Protein AF-A0A4U9WF33-F1 (afdb_monomer_lite)

InterPro domains:
  IPR016156 FAD/NAD-linked reductase, dimerisation domain superfamily [G3DSA:3.30.390.30] (13-96)
  IPR016156 FAD/NAD-linked reductase, dimerisation domain superfamily [SSF55424] (7-95)
  IPR028202 Reductase, C-terminal [PF14759] (13-95)

Radius of gyration: 14.17 Å; chains: 1; bounding box: 41×40×32 Å

Secondary structure (DSSP, 8-state):
--SPPPPPP---EEEEEETTEEEEEEE----SEEEEEEETTTTEEEEEEEETTEEEEEEEES-GGGHHHHHHHHHHT-B--HHHHH-TTS-GGGG-

Sequence (96 aa):
MLAQPLPATVPVWFWTDQFDSNIQFIGAMQSEHWLVRGSVEAHNAIWFALQEGRLVGAITLNQGREMRHLRRLIQQGNVVDEKLLTDPLVALKSLI

Structure (mmCIF, N/CA/C/O backbone):
data_AF-A0A4U9WF33-F1
#
_entry.id   AF-A0A4U9WF33-F1
#
loop_
_atom_site.group_PDB
_atom_site.id
_atom_site.type_symbol
_atom_site.label_atom_id
_atom_site.label_alt_id
_atom_site.label_comp_id
_atom_site.label_asym_id
_atom_site.label_entity_id
_atom_site.label_seq_id
_atom_site.pdbx_PDB_ins_code
_atom_site.Cartn_x
_atom_site.Cartn_y
_atom_site.Cartn_z
_atom_site.occupancy
_atom_site.B_iso_or_equiv
_atom_site.auth_seq_id
_atom_site.auth_comp_id
_atom_site.auth_asym_id
_atom_site.auth_atom_id
_atom_site.pdbx_PDB_model_num
ATOM 1 N N . MET A 1 1 ? -22.857 24.385 4.640 1.00 71.19 1 MET A N 1
ATOM 2 C CA . MET A 1 1 ? -23.315 24.969 3.360 1.00 71.19 1 MET A CA 1
ATOM 3 C C . MET A 1 1 ? -24.625 24.359 2.828 1.00 71.19 1 MET A C 1
ATOM 5 O O . MET A 1 1 ? -25.265 25.031 2.041 1.00 71.19 1 MET A O 1
ATOM 9 N N . LEU A 1 2 ? -25.092 23.178 3.284 1.00 92.62 2 LEU A N 1
ATOM 10 C CA . LEU A 1 2 ? -26.422 22.626 2.912 1.00 92.62 2 LEU A CA 1
ATOM 11 C C . LEU A 1 2 ? -27.263 22.096 4.098 1.00 92.62 2 LEU A C 1
ATOM 13 O O . LEU A 1 2 ? -28.279 21.450 3.875 1.00 92.62 2 LEU A O 1
ATOM 17 N N . ALA A 1 3 ? -26.824 22.308 5.348 1.00 93.31 3 ALA A N 1
ATOM 18 C CA . ALA A 1 3 ? -27.412 21.702 6.560 1.00 93.31 3 ALA A CA 1
ATOM 19 C C . ALA A 1 3 ? -27.584 20.164 6.501 1.00 93.31 3 ALA A C 1
ATOM 21 O O . ALA A 1 3 ? -28.324 19.582 7.285 1.00 93.31 3 ALA A O 1
ATOM 22 N N . GLN A 1 4 ? -26.876 19.510 5.580 1.00 93.06 4 GLN A N 1
ATOM 23 C CA . GLN A 1 4 ? -26.792 18.061 5.472 1.00 93.06 4 GLN A CA 1
ATOM 24 C C . GLN A 1 4 ? -25.692 17.536 6.402 1.00 93.06 4 GLN A C 1
ATOM 26 O O . GLN A 1 4 ? -24.719 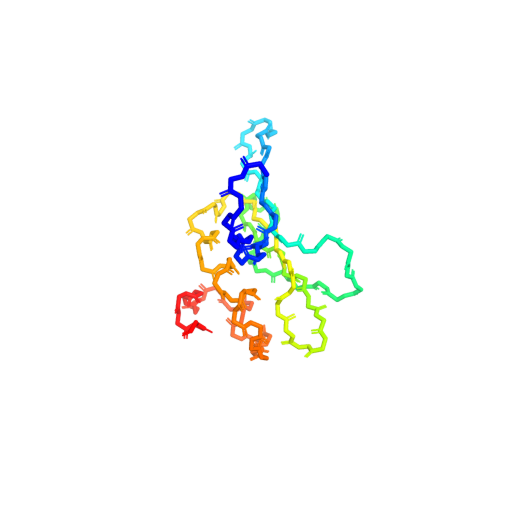18.263 6.652 1.00 93.06 4 GLN A O 1
ATOM 31 N N . PRO A 1 5 ? -25.811 16.290 6.893 1.00 93.81 5 PRO A N 1
ATOM 32 C CA . PRO A 1 5 ? -24.727 15.651 7.619 1.00 93.81 5 PRO A CA 1
ATOM 33 C C . PRO A 1 5 ? -23.467 15.603 6.752 1.00 93.81 5 PRO A C 1
ATOM 35 O O . PRO A 1 5 ? -23.531 15.461 5.527 1.00 93.81 5 PRO A O 1
ATOM 38 N N . LEU A 1 6 ? -22.309 15.730 7.400 1.00 90.25 6 LEU A N 1
ATOM 39 C CA . LEU A 1 6 ? -21.038 15.541 6.718 1.00 90.25 6 LEU A CA 1
ATOM 40 C C . LEU A 1 6 ? -20.944 14.095 6.213 1.00 90.25 6 LEU A C 1
ATOM 42 O O . LEU A 1 6 ? -21.391 13.176 6.908 1.00 90.25 6 LEU A O 1
ATOM 46 N N . PRO A 1 7 ? -20.359 13.874 5.025 1.00 87.56 7 PRO A N 1
ATOM 47 C CA . PRO A 1 7 ? -20.050 12.524 4.592 1.00 87.56 7 PRO A CA 1
ATOM 48 C C . PRO A 1 7 ? -19.085 11.871 5.584 1.00 87.56 7 PRO A C 1
ATOM 50 O O . PRO A 1 7 ? -18.302 12.550 6.255 1.00 87.56 7 PRO A O 1
ATOM 53 N N . ALA A 1 8 ? -19.123 10.540 5.647 1.00 87.00 8 ALA A N 1
ATOM 54 C CA . ALA A 1 8 ? -18.131 9.785 6.397 1.00 87.00 8 ALA A CA 1
ATOM 55 C C . ALA A 1 8 ? -16.721 10.163 5.922 1.00 87.00 8 ALA A C 1
ATOM 57 O O . ALA A 1 8 ? -16.480 10.341 4.723 1.00 87.00 8 ALA A O 1
ATOM 58 N N . THR A 1 9 ? -15.791 10.278 6.866 1.00 86.94 9 THR A N 1
ATOM 59 C CA . THR A 1 9 ? -14.389 10.509 6.539 1.00 86.94 9 THR A CA 1
ATOM 60 C C . THR A 1 9 ? -13.870 9.338 5.712 1.00 86.94 9 THR A C 1
ATOM 62 O O . THR A 1 9 ? -14.084 8.167 6.026 1.00 86.94 9 THR A O 1
ATOM 65 N N . VAL A 1 10 ? -13.200 9.658 4.609 1.00 89.25 10 VAL A N 1
ATOM 66 C CA . VAL A 1 10 ? -12.561 8.665 3.746 1.00 89.25 10 VAL A CA 1
ATOM 67 C C . VAL A 1 10 ? -11.051 8.855 3.798 1.00 89.25 10 VAL A C 1
ATOM 69 O O . VAL A 1 10 ? -10.595 9.993 3.933 1.00 89.25 10 VAL A O 1
ATOM 72 N N . PRO A 1 11 ? -10.260 7.778 3.657 1.00 93.31 11 PRO A N 1
ATOM 73 C CA . PRO A 1 11 ? -8.817 7.907 3.527 1.00 93.31 11 PRO A CA 1
ATOM 74 C C . PRO A 1 11 ? -8.476 8.857 2.375 1.00 93.31 11 PRO A C 1
ATOM 76 O O . PRO A 1 11 ? -8.959 8.673 1.246 1.00 93.31 11 PRO A O 1
ATOM 79 N N . VAL A 1 12 ? -7.663 9.872 2.677 1.00 95.69 12 VAL A N 1
ATOM 80 C CA . VAL A 1 12 ? -7.140 10.813 1.680 1.00 95.69 12 VAL A CA 1
ATOM 81 C C . VAL A 1 12 ? -6.366 10.015 0.643 1.00 95.69 12 VAL A C 1
ATOM 83 O O . VAL A 1 12 ? -5.609 9.117 1.000 1.00 95.69 12 VAL A O 1
ATOM 86 N N . TRP A 1 13 ? -6.590 10.320 -0.630 1.00 97.38 13 TRP A N 1
ATOM 87 C CA . TRP A 1 13 ? -5.919 9.673 -1.749 1.00 97.38 13 TRP A CA 1
ATOM 88 C C . TRP A 1 13 ? -5.423 10.723 -2.725 1.00 97.38 13 TRP A C 1
ATOM 90 O O . TRP A 1 13 ? -6.135 11.683 -3.020 1.00 97.38 13 TRP A O 1
ATOM 100 N N . PHE A 1 14 ? -4.216 10.510 -3.223 1.00 97.31 14 PHE A N 1
ATOM 101 C CA . PHE A 1 14 ? -3.612 11.310 -4.273 1.00 97.31 14 PHE A CA 1
ATOM 102 C C . PHE A 1 14 ? -2.612 10.452 -5.047 1.00 97.31 14 PHE A C 1
ATOM 104 O O . PHE A 1 14 ? -2.270 9.340 -4.641 1.00 97.31 14 PHE A O 1
ATOM 111 N N . TRP A 1 15 ? -2.153 10.960 -6.181 1.00 98.38 15 TRP A N 1
ATOM 112 C CA . TRP A 1 15 ? -1.179 10.283 -7.020 1.00 98.38 15 TRP A CA 1
ATOM 113 C C . TRP A 1 15 ? -0.235 11.291 -7.657 1.00 98.38 15 TRP A C 1
ATOM 115 O O . TRP A 1 15 ? -0.491 12.495 -7.680 1.00 98.38 15 TRP A O 1
ATOM 125 N N . THR A 1 16 ? 0.863 10.771 -8.176 1.00 98.56 16 THR A N 1
ATOM 126 C CA . THR A 1 16 ? 1.802 11.497 -9.013 1.00 98.56 16 THR A CA 1
ATOM 127 C C . THR A 1 16 ? 2.331 10.548 -10.073 1.00 98.56 16 THR A C 1
ATOM 129 O O . THR A 1 16 ? 2.537 9.362 -9.810 1.00 98.56 16 THR A O 1
ATOM 132 N N . ASP A 1 17 ? 2.546 11.085 -11.265 1.00 98.38 17 ASP A N 1
ATOM 133 C CA . ASP A 1 17 ? 3.318 10.418 -12.298 1.00 98.38 17 ASP A CA 1
ATOM 134 C C . ASP A 1 17 ? 4.716 11.036 -12.295 1.00 98.38 17 ASP A C 1
ATOM 136 O O . ASP A 1 17 ? 4.873 12.254 -12.419 1.00 98.38 17 ASP A O 1
ATOM 140 N N . GLN A 1 18 ? 5.730 10.198 -12.103 1.00 97.38 18 GLN A N 1
ATOM 141 C CA . GLN A 1 18 ? 7.132 10.590 -12.168 1.00 97.38 18 GLN A CA 1
ATOM 142 C C . GLN A 1 18 ? 7.809 9.736 -13.224 1.00 97.38 18 GLN A C 1
ATOM 144 O O . GLN A 1 18 ? 7.926 8.524 -13.063 1.00 97.38 18 GLN A O 1
ATOM 149 N N . PHE A 1 19 ? 8.254 10.374 -14.305 1.00 96.38 19 PHE A N 1
ATOM 150 C CA . PHE A 1 19 ? 8.773 9.672 -15.478 1.00 96.38 19 PHE A CA 1
ATOM 151 C C . PHE A 1 19 ? 7.757 8.638 -15.998 1.00 96.38 19 PHE A C 1
ATOM 153 O O . PHE A 1 19 ? 6.643 9.004 -16.362 1.00 96.38 19 PHE A O 1
ATOM 160 N N . ASP A 1 20 ? 8.136 7.364 -16.034 1.00 95.69 20 ASP A N 1
ATOM 161 C CA . ASP A 1 20 ? 7.320 6.225 -16.454 1.00 95.69 20 ASP A CA 1
ATOM 162 C C . ASP A 1 20 ? 6.568 5.546 -15.295 1.00 95.69 20 ASP A C 1
ATOM 164 O O . ASP A 1 20 ? 5.922 4.516 -15.486 1.00 95.69 20 ASP A O 1
ATOM 168 N N . SER A 1 21 ? 6.656 6.107 -14.088 1.00 97.88 21 SER A N 1
ATOM 169 C CA . SER A 1 21 ? 6.154 5.493 -12.867 1.00 97.88 21 SER A CA 1
ATOM 170 C C . SER A 1 21 ? 4.906 6.204 -12.351 1.00 97.88 21 SER A C 1
ATOM 172 O O . SER A 1 21 ? 4.928 7.397 -12.046 1.00 97.88 21 SER A O 1
ATOM 174 N N . ASN A 1 22 ? 3.825 5.441 -12.182 1.00 98.38 22 ASN A N 1
ATOM 175 C CA . ASN A 1 22 ? 2.617 5.882 -11.495 1.00 98.38 22 ASN A CA 1
ATOM 176 C C . ASN A 1 22 ? 2.716 5.538 -10.005 1.00 98.38 22 ASN A C 1
ATOM 178 O O . ASN A 1 22 ? 2.764 4.360 -9.633 1.00 98.38 22 ASN A O 1
ATOM 182 N N . ILE A 1 23 ? 2.716 6.562 -9.153 1.00 98.56 23 ILE A N 1
ATOM 183 C CA . ILE A 1 23 ? 2.802 6.415 -7.700 1.00 98.56 23 ILE A CA 1
ATOM 184 C C . ILE A 1 23 ? 1.502 6.919 -7.082 1.00 98.56 23 ILE A C 1
ATOM 186 O O . ILE A 1 23 ? 1.112 8.068 -7.286 1.00 98.56 23 ILE A O 1
ATOM 190 N N . GLN A 1 24 ? 0.821 6.074 -6.312 1.00 98.69 24 GLN A N 1
ATOM 191 C CA . GLN A 1 24 ? -0.431 6.442 -5.644 1.00 98.69 24 GLN A CA 1
ATOM 192 C C . GLN A 1 24 ? -0.319 6.259 -4.142 1.00 98.69 24 GLN A C 1
ATOM 194 O O . GLN A 1 24 ? 0.282 5.295 -3.681 1.00 98.69 24 GLN A O 1
ATOM 199 N N . PHE A 1 25 ? -0.941 7.165 -3.399 1.00 98.62 25 PHE A N 1
ATOM 200 C CA . PHE A 1 25 ? -0.882 7.260 -1.949 1.00 98.62 25 PHE A CA 1
ATOM 201 C C . PHE A 1 25 ? -2.293 7.207 -1.391 1.00 98.62 25 PHE A C 1
ATOM 203 O O . PHE A 1 25 ? -3.203 7.841 -1.931 1.00 98.62 25 PHE A O 1
ATOM 210 N N . ILE A 1 26 ? -2.479 6.492 -0.288 1.00 98.56 26 ILE A N 1
ATOM 211 C CA . ILE A 1 26 ? -3.748 6.474 0.428 1.00 98.56 26 ILE A CA 1
ATOM 212 C C . ILE A 1 26 ? -3.535 6.404 1.937 1.00 98.56 26 ILE A C 1
ATOM 214 O O . ILE A 1 26 ? -2.696 5.646 2.407 1.00 98.56 26 ILE A O 1
ATOM 218 N N . GLY A 1 27 ? -4.313 7.169 2.702 1.00 97.56 27 GLY A N 1
ATOM 219 C CA . GLY A 1 27 ? -4.277 7.140 4.166 1.00 97.56 27 GLY A CA 1
ATOM 220 C C . GLY A 1 27 ? -3.048 7.824 4.775 1.00 97.56 27 GLY A C 1
ATOM 221 O O . GLY A 1 27 ? -2.544 8.813 4.243 1.00 97.56 27 GLY A O 1
ATOM 222 N N . ALA A 1 28 ? -2.612 7.333 5.933 1.00 95.56 28 ALA A N 1
ATOM 223 C CA . ALA A 1 28 ? -1.544 7.932 6.725 1.00 95.56 28 ALA A CA 1
ATOM 224 C C . ALA A 1 28 ? -0.154 7.644 6.137 1.00 95.56 28 ALA A C 1
ATOM 226 O O . ALA A 1 28 ? 0.203 6.493 5.900 1.00 95.56 28 ALA A O 1
ATOM 227 N N . MET A 1 29 ? 0.641 8.700 5.941 1.00 95.25 29 MET A N 1
ATOM 228 C CA . MET A 1 29 ? 2.039 8.604 5.483 1.00 95.25 29 MET A CA 1
ATOM 229 C C . MET A 1 29 ? 3.052 8.672 6.632 1.00 95.25 29 MET A C 1
ATOM 231 O O . MET A 1 29 ? 4.246 8.489 6.424 1.00 95.25 29 MET A O 1
ATOM 235 N N . GLN A 1 30 ? 2.579 8.940 7.847 1.00 92.81 30 GLN A N 1
ATOM 236 C CA . GLN A 1 30 ? 3.380 8.882 9.063 1.00 92.81 30 GLN A CA 1
ATOM 237 C C . GLN A 1 30 ? 3.086 7.547 9.746 1.00 92.81 30 GLN A C 1
ATOM 239 O O . GLN A 1 30 ? 2.003 7.353 10.291 1.00 92.81 30 GLN A O 1
ATOM 244 N N . SER A 1 31 ? 4.034 6.618 9.662 1.00 94.06 31 SER A N 1
ATOM 245 C CA . SER A 1 31 ? 4.022 5.359 10.407 1.00 94.06 31 SER A CA 1
ATOM 246 C C . SER A 1 31 ? 5.455 4.921 10.687 1.00 94.06 31 SER A C 1
ATOM 248 O O . SER A 1 31 ? 6.352 5.160 9.876 1.00 94.06 31 SER A O 1
ATOM 250 N N . GLU A 1 32 ? 5.648 4.283 11.837 1.00 94.62 32 GLU A N 1
ATOM 251 C CA . GLU A 1 32 ? 6.907 3.655 12.241 1.00 94.62 32 GLU A CA 1
ATOM 252 C C . GLU A 1 32 ? 7.035 2.220 11.706 1.00 94.62 32 GLU A C 1
ATOM 254 O O . GLU A 1 32 ? 8.135 1.673 11.678 1.00 94.62 32 GLU A O 1
ATOM 259 N N . HIS A 1 33 ? 5.931 1.615 11.249 1.00 97.62 33 HIS A N 1
ATOM 260 C CA . HIS A 1 33 ? 5.901 0.241 10.763 1.00 97.62 33 HIS A CA 1
ATOM 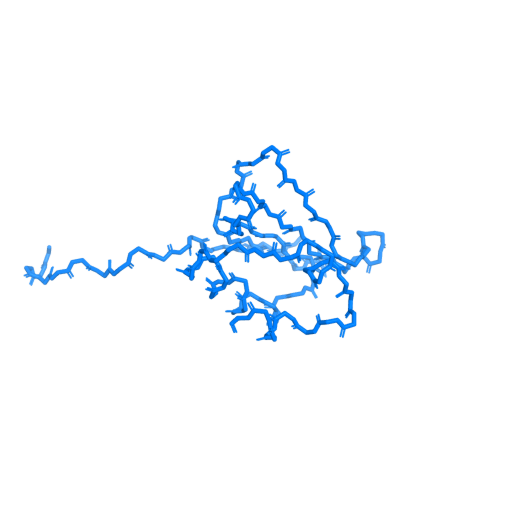261 C C . HIS A 1 33 ? 5.416 0.187 9.313 1.00 97.62 33 HIS A C 1
ATOM 263 O O . HIS A 1 33 ? 4.227 0.343 9.019 1.00 97.62 33 HIS A O 1
ATOM 269 N N . TRP A 1 34 ? 6.362 -0.084 8.412 1.00 97.88 34 TRP A N 1
ATOM 270 C CA . TRP A 1 34 ? 6.112 -0.279 6.991 1.00 97.88 34 TRP A CA 1
ATOM 271 C C . TRP A 1 34 ? 6.475 -1.686 6.534 1.00 97.88 34 TRP A C 1
ATOM 273 O O . TRP A 1 34 ? 7.551 -2.192 6.846 1.00 97.88 34 TRP A O 1
ATOM 283 N N . LEU A 1 35 ? 5.600 -2.275 5.726 1.00 98.00 35 LEU A N 1
ATOM 284 C CA . LEU A 1 35 ? 5.837 -3.536 5.029 1.00 98.00 35 LEU A CA 1
ATOM 285 C C . LEU A 1 35 ? 5.880 -3.307 3.521 1.00 98.00 35 LEU A C 1
ATOM 287 O O . LEU A 1 35 ? 5.260 -2.368 3.021 1.00 98.00 35 LEU A O 1
ATOM 291 N N . VAL A 1 36 ? 6.570 -4.186 2.792 1.00 97.75 36 VAL A N 1
ATOM 292 C CA . VAL A 1 36 ? 6.695 -4.113 1.329 1.00 97.75 36 VAL A CA 1
ATOM 293 C C . VAL A 1 36 ? 6.213 -5.409 0.689 1.00 97.75 36 VAL A C 1
ATOM 295 O O . VAL A 1 36 ? 6.554 -6.499 1.141 1.00 97.75 36 VAL A O 1
ATOM 298 N N . ARG A 1 37 ? 5.443 -5.283 -0.394 1.00 98.00 37 ARG A N 1
ATOM 299 C CA . ARG A 1 37 ? 5.082 -6.366 -1.317 1.00 98.00 37 ARG A CA 1
ATOM 300 C C . ARG A 1 37 ? 5.587 -6.037 -2.712 1.00 98.00 37 ARG A C 1
ATOM 302 O O . ARG A 1 37 ? 5.366 -4.929 -3.192 1.00 98.00 37 ARG A O 1
ATOM 309 N N . GLY A 1 38 ? 6.164 -7.021 -3.394 1.00 96.44 38 GLY A N 1
ATOM 310 C CA . GLY A 1 38 ? 6.737 -6.842 -4.731 1.00 96.44 38 GLY A CA 1
ATOM 311 C C . GLY A 1 38 ? 8.206 -6.423 -4.675 1.00 96.44 38 GLY A C 1
ATOM 312 O O . GLY A 1 38 ? 8.898 -6.744 -3.714 1.00 96.44 38 GLY A O 1
ATOM 313 N N . SER A 1 39 ? 8.684 -5.738 -5.714 1.00 95.81 39 SER A N 1
ATOM 314 C CA . SER A 1 39 ? 10.077 -5.292 -5.825 1.00 95.81 39 SER A CA 1
ATOM 315 C C . SER A 1 39 ? 10.140 -3.848 -6.305 1.00 95.81 39 SER A C 1
ATOM 317 O O . SER A 1 39 ? 9.535 -3.469 -7.312 1.00 95.81 39 SER A O 1
ATOM 319 N N . VAL A 1 40 ? 10.896 -3.043 -5.563 1.00 92.31 40 VAL A N 1
ATOM 320 C CA . VAL A 1 40 ? 11.142 -1.635 -5.886 1.00 92.31 40 VAL A CA 1
ATOM 321 C C . VAL A 1 40 ? 12.034 -1.540 -7.121 1.00 92.31 40 VAL A C 1
ATOM 323 O O . VAL A 1 40 ? 11.772 -0.743 -8.014 1.00 92.31 40 VAL A O 1
ATOM 326 N N . GLU A 1 41 ? 13.025 -2.425 -7.210 1.00 95.00 41 GLU A N 1
ATOM 327 C CA . GLU A 1 41 ? 13.964 -2.548 -8.326 1.00 95.00 41 GLU A CA 1
ATOM 328 C C . GLU A 1 41 ? 13.248 -2.923 -9.628 1.00 95.00 41 GLU A C 1
ATOM 330 O O . GLU A 1 41 ? 13.630 -2.472 -10.703 1.00 95.00 41 GLU A O 1
ATOM 335 N N . ALA A 1 42 ? 12.175 -3.714 -9.536 1.00 96.06 42 ALA A N 1
ATOM 336 C CA . ALA A 1 42 ? 11.325 -4.073 -10.667 1.00 96.06 42 ALA A CA 1
ATOM 337 C C . ALA A 1 42 ? 10.262 -3.009 -11.007 1.00 96.06 42 ALA A C 1
ATOM 339 O O . ALA A 1 42 ? 9.375 -3.279 -11.818 1.00 96.06 42 ALA A O 1
ATOM 340 N N . HIS A 1 43 ? 10.301 -1.831 -10.370 1.00 95.31 43 HIS A N 1
ATOM 341 C CA . HIS A 1 43 ? 9.303 -0.766 -10.517 1.00 95.31 43 HIS A CA 1
ATOM 342 C C . HIS A 1 43 ? 7.862 -1.246 -10.282 1.00 95.31 43 HIS A C 1
ATOM 344 O O . HIS A 1 43 ? 6.923 -0.804 -10.948 1.00 95.31 43 HIS A O 1
ATOM 350 N N . ASN A 1 44 ? 7.671 -2.183 -9.351 1.00 97.06 44 ASN A N 1
ATOM 351 C CA . ASN A 1 44 ? 6.378 -2.804 -9.095 1.00 97.06 44 ASN A CA 1
ATOM 352 C C . ASN A 1 44 ? 6.285 -3.240 -7.630 1.00 97.06 44 ASN A C 1
ATOM 354 O O . A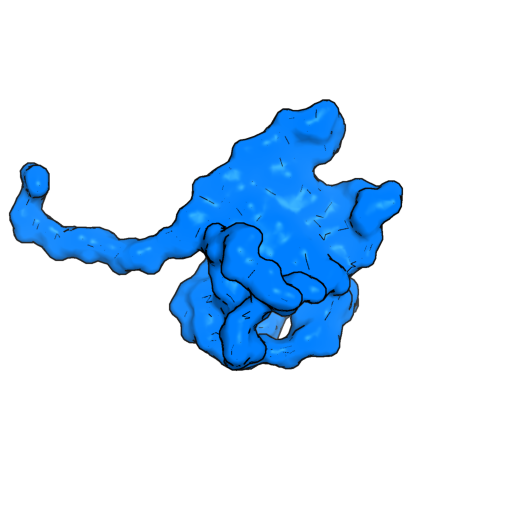SN A 1 44 ? 6.650 -4.362 -7.264 1.00 97.06 44 ASN A O 1
ATOM 358 N N . ALA A 1 45 ? 5.802 -2.328 -6.789 1.00 98.25 45 ALA A N 1
ATOM 359 C CA . ALA A 1 45 ? 5.786 -2.514 -5.346 1.00 98.25 45 ALA A CA 1
ATOM 360 C C . ALA A 1 45 ? 4.571 -1.862 -4.683 1.00 98.25 45 ALA A C 1
ATOM 362 O O . ALA A 1 45 ? 3.943 -0.946 -5.222 1.00 98.25 45 ALA A O 1
ATOM 363 N N . ILE A 1 46 ? 4.262 -2.333 -3.480 1.00 98.56 46 ILE A N 1
ATOM 364 C CA . ILE A 1 46 ? 3.289 -1.732 -2.574 1.00 98.56 46 ILE A CA 1
ATOM 365 C C . ILE A 1 46 ? 3.937 -1.617 -1.200 1.00 98.56 46 ILE A C 1
ATOM 367 O O . ILE A 1 46 ? 4.439 -2.611 -0.678 1.00 98.56 46 ILE A O 1
ATOM 371 N N . TRP A 1 47 ? 3.893 -0.425 -0.614 1.00 98.56 47 TRP A N 1
ATOM 372 C CA . TRP A 1 47 ? 4.224 -0.196 0.787 1.00 98.56 47 TRP A CA 1
ATOM 373 C C . TRP A 1 47 ? 2.941 -0.107 1.604 1.00 98.56 47 TRP A C 1
ATOM 375 O O . TRP A 1 47 ? 1.992 0.562 1.193 1.00 98.56 47 TRP A O 1
ATOM 385 N N . PHE A 1 48 ? 2.922 -0.748 2.766 1.00 98.50 48 PHE A N 1
ATOM 386 C CA . PHE A 1 48 ? 1.793 -0.758 3.693 1.00 98.50 48 PHE A CA 1
ATOM 387 C C . PHE A 1 48 ? 2.225 -0.147 5.018 1.00 98.50 48 PHE A C 1
ATOM 389 O O . PHE A 1 48 ? 3.157 -0.653 5.636 1.00 98.50 48 PHE A O 1
ATOM 396 N N . ALA A 1 49 ? 1.544 0.907 5.457 1.00 98.38 49 ALA A N 1
ATOM 397 C CA . ALA A 1 49 ? 1.720 1.488 6.779 1.00 98.38 49 ALA A CA 1
ATOM 398 C C . ALA A 1 49 ? 0.771 0.806 7.762 1.00 98.38 49 ALA A C 1
ATOM 400 O O . ALA A 1 49 ? -0.452 0.856 7.582 1.00 98.38 49 ALA A O 1
ATOM 401 N N . LEU A 1 50 ? 1.329 0.208 8.812 1.00 98.06 50 LEU A N 1
ATOM 402 C CA . LEU A 1 50 ? 0.561 -0.418 9.882 1.00 98.06 50 LEU A CA 1
ATOM 403 C C . LEU A 1 50 ? 0.607 0.416 11.161 1.00 98.06 50 LEU A C 1
ATOM 405 O O . LEU A 1 50 ? 1.608 1.059 11.471 1.00 98.06 50 LEU A O 1
ATOM 409 N N . GLN A 1 51 ? -0.483 0.370 11.918 1.00 97.62 51 GLN A N 1
ATOM 410 C CA . GLN A 1 51 ? -0.556 0.841 13.297 1.00 97.62 51 GLN A CA 1
ATOM 411 C C . GLN A 1 51 ? -1.425 -0.144 14.077 1.00 97.62 51 GLN A C 1
ATOM 413 O O . GLN A 1 51 ? -2.548 -0.429 13.669 1.00 97.62 51 GLN A O 1
ATOM 418 N N . GLU A 1 52 ? -0.889 -0.716 15.160 1.00 96.19 52 GLU A N 1
ATOM 419 C CA . GLU A 1 52 ? -1.586 -1.733 15.972 1.00 96.19 52 GLU A CA 1
ATOM 420 C C . GLU A 1 52 ? -2.123 -2.918 15.136 1.00 96.19 52 GLU A C 1
ATOM 422 O O . GLU A 1 52 ? -3.229 -3.415 15.350 1.00 96.19 52 GLU A O 1
ATOM 427 N N . GLY A 1 53 ? -1.351 -3.347 14.130 1.00 95.94 53 GLY A N 1
ATOM 428 C CA . GLY A 1 53 ? -1.719 -4.435 13.217 1.00 95.94 53 GLY A CA 1
ATOM 429 C C . GLY A 1 53 ? -2.806 -4.082 12.196 1.00 95.94 53 GLY A C 1
ATOM 430 O O . GLY A 1 53 ? -3.259 -4.962 11.473 1.00 95.94 53 GLY A O 1
ATOM 431 N N . ARG A 1 54 ? -3.243 -2.819 12.117 1.00 97.44 54 ARG A N 1
ATOM 432 C CA . ARG A 1 54 ? -4.263 -2.337 11.171 1.00 97.44 54 ARG A CA 1
ATOM 433 C C . ARG A 1 54 ? -3.609 -1.538 10.055 1.00 97.44 54 ARG A C 1
ATOM 435 O O . ARG A 1 54 ? -2.694 -0.754 10.306 1.00 97.44 54 ARG A O 1
ATOM 442 N N . LEU A 1 55 ? -4.107 -1.694 8.831 1.00 98.06 55 LEU A N 1
ATOM 443 C CA . LEU A 1 55 ? -3.654 -0.889 7.699 1.00 98.06 55 LEU A CA 1
ATOM 444 C C . LEU A 1 55 ? -4.170 0.547 7.839 1.00 98.06 55 LEU A C 1
ATOM 446 O O . LEU A 1 55 ? -5.376 0.773 7.786 1.00 98.06 55 LEU A O 1
ATOM 450 N N . VAL A 1 56 ? -3.263 1.512 7.985 1.00 97.88 56 VAL A N 1
ATOM 451 C CA . VAL A 1 56 ? -3.604 2.943 8.115 1.00 97.88 56 VAL A CA 1
ATOM 452 C C . VAL A 1 56 ? -3.243 3.759 6.880 1.00 97.88 56 VAL A C 1
ATOM 454 O O . VAL A 1 56 ? -3.815 4.827 6.652 1.00 97.88 56 VAL A O 1
ATOM 457 N N . GLY A 1 57 ? -2.339 3.249 6.046 1.00 98.31 57 GLY A N 1
ATOM 458 C CA . GLY A 1 57 ? -1.960 3.876 4.790 1.00 98.31 57 GLY A CA 1
ATOM 459 C C . GLY A 1 57 ? -1.255 2.912 3.847 1.00 98.31 57 GLY A C 1
ATOM 460 O O . GLY A 1 57 ? -0.843 1.823 4.243 1.00 98.31 57 GLY A O 1
ATOM 461 N N . ALA A 1 58 ? -1.144 3.294 2.582 1.00 98.62 58 ALA A N 1
ATOM 462 C CA . ALA A 1 58 ? -0.411 2.529 1.589 1.00 98.62 58 ALA A CA 1
ATOM 463 C C . ALA A 1 58 ? 0.099 3.410 0.447 1.00 98.62 58 ALA A C 1
ATOM 465 O O . ALA A 1 58 ? -0.474 4.459 0.143 1.00 98.62 58 ALA A O 1
ATOM 466 N N . ILE A 1 59 ? 1.157 2.937 -0.209 1.00 98.62 59 ILE A N 1
ATOM 467 C CA . ILE A 1 59 ? 1.742 3.540 -1.406 1.00 98.62 59 ILE A CA 1
ATOM 468 C C . ILE A 1 59 ? 1.864 2.446 -2.462 1.00 98.62 59 ILE A C 1
ATOM 470 O O . ILE A 1 59 ? 2.404 1.385 -2.172 1.00 98.62 59 ILE A O 1
ATOM 474 N N . THR A 1 60 ? 1.395 2.677 -3.684 1.00 98.62 60 THR A N 1
ATOM 475 C CA . THR A 1 60 ? 1.627 1.760 -4.812 1.00 98.62 60 THR A CA 1
ATOM 476 C C . THR A 1 60 ? 2.549 2.390 -5.833 1.00 98.62 60 THR A C 1
ATOM 478 O O . THR A 1 60 ? 2.290 3.517 -6.246 1.00 98.62 60 THR A O 1
ATOM 481 N N . LEU A 1 61 ? 3.523 1.626 -6.314 1.00 98.69 61 LEU A N 1
ATOM 482 C CA . LEU A 1 61 ? 4.321 1.906 -7.503 1.00 98.69 61 LEU A CA 1
ATOM 483 C C . LEU A 1 61 ? 3.854 0.978 -8.629 1.00 98.69 61 LEU A C 1
ATOM 485 O O . LEU A 1 61 ? 3.974 -0.241 -8.513 1.00 98.69 61 LEU A O 1
ATOM 489 N N . ASN A 1 62 ? 3.270 1.553 -9.684 1.00 98.31 62 ASN A N 1
ATOM 490 C CA . ASN A 1 62 ? 2.721 0.847 -10.852 1.00 98.31 62 ASN A CA 1
ATOM 491 C C . ASN A 1 62 ? 1.697 -0.259 -10.519 1.00 98.31 62 ASN A C 1
ATOM 493 O O . ASN A 1 62 ? 1.480 -1.194 -11.290 1.00 98.31 62 ASN A O 1
ATOM 497 N N . GLN A 1 63 ? 1.018 -0.130 -9.375 1.00 98.00 63 GLN A N 1
ATOM 498 C CA . GLN A 1 63 ? 0.010 -1.077 -8.881 1.00 98.00 63 GLN A CA 1
ATOM 499 C C . GLN A 1 63 ? -1.320 -0.387 -8.538 1.00 98.00 63 GLN A C 1
ATOM 501 O O . GLN A 1 63 ? -2.055 -0.818 -7.652 1.00 98.00 63 GLN A O 1
ATOM 506 N N . GLY A 1 64 ? -1.678 0.668 -9.279 1.00 96.69 64 GLY A N 1
ATOM 507 C CA . GLY A 1 64 ? -2.892 1.464 -9.040 1.00 96.69 64 GLY A CA 1
ATOM 508 C C . GLY A 1 64 ? -4.202 0.661 -8.995 1.00 96.69 64 GLY A C 1
ATOM 509 O O . GLY A 1 64 ? -5.143 1.050 -8.307 1.00 96.69 64 GLY A O 1
ATOM 510 N N . ARG A 1 65 ? -4.260 -0.513 -9.646 1.00 96.50 65 ARG A N 1
ATOM 511 C CA . ARG A 1 65 ? -5.402 -1.450 -9.566 1.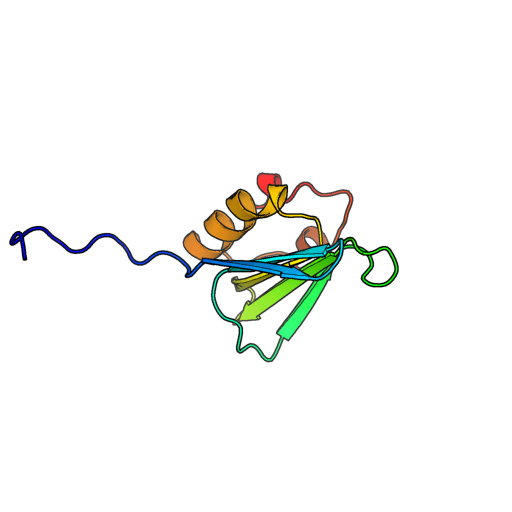00 96.50 65 ARG A CA 1
ATOM 512 C C . ARG A 1 65 ? -5.737 -1.898 -8.138 1.00 96.50 65 ARG A C 1
ATOM 514 O O . ARG A 1 65 ? -6.895 -2.215 -7.859 1.00 96.50 65 ARG A O 1
ATOM 521 N N . GLU A 1 66 ? -4.755 -1.885 -7.240 1.00 97.88 66 GLU A N 1
ATOM 522 C CA . GLU A 1 66 ? -4.916 -2.302 -5.848 1.00 97.88 66 GLU A CA 1
ATOM 523 C C . GLU A 1 66 ? -5.526 -1.208 -4.958 1.00 97.88 66 GLU A C 1
ATOM 525 O O . GLU A 1 66 ? -6.024 -1.509 -3.871 1.00 97.88 66 GLU A O 1
ATOM 530 N N . MET A 1 67 ? -5.590 0.052 -5.414 1.00 97.75 67 MET A N 1
ATOM 531 C CA . MET A 1 67 ? -6.059 1.179 -4.593 1.00 97.75 67 MET A CA 1
ATOM 532 C C . MET A 1 67 ? -7.449 0.976 -3.997 1.00 97.75 67 MET A C 1
ATOM 534 O O . MET A 1 67 ? -7.693 1.328 -2.843 1.00 97.75 67 MET A O 1
ATOM 538 N N . ARG A 1 68 ? -8.378 0.387 -4.757 1.00 96.94 68 ARG A N 1
ATOM 539 C CA . ARG A 1 68 ? -9.736 0.130 -4.255 1.00 96.94 68 ARG A CA 1
ATOM 540 C C . ARG A 1 68 ? -9.747 -0.863 -3.087 1.00 96.94 68 ARG A C 1
ATOM 542 O O . ARG A 1 68 ? -10.604 -0.763 -2.215 1.00 96.94 68 ARG A O 1
ATOM 549 N N . HIS A 1 69 ? -8.818 -1.819 -3.086 1.00 97.94 69 HIS A N 1
ATOM 550 C CA . HIS A 1 69 ? -8.703 -2.845 -2.056 1.00 97.94 69 HIS A CA 1
ATOM 551 C C . HIS A 1 69 ? -8.049 -2.259 -0.805 1.00 97.94 69 HIS A C 1
ATOM 553 O O . HIS A 1 69 ? -8.602 -2.383 0.283 1.00 97.94 69 HIS A O 1
ATOM 559 N N . LEU A 1 70 ? -6.969 -1.498 -0.988 1.00 98.12 70 LEU A N 1
ATOM 560 C CA . LEU A 1 70 ? -6.280 -0.772 0.081 1.00 98.12 70 LEU A CA 1
ATOM 561 C C . LEU A 1 70 ? -7.202 0.232 0.781 1.00 98.12 70 LEU A C 1
ATOM 563 O O . LEU A 1 70 ? -7.280 0.244 2.005 1.00 98.12 70 LEU A O 1
ATOM 567 N N . ARG A 1 71 ? -7.979 1.011 0.014 1.00 97.62 71 ARG A N 1
ATOM 568 C CA . ARG A 1 71 ? -8.991 1.927 0.564 1.00 97.62 71 ARG A CA 1
ATOM 569 C C . ARG A 1 71 ? -9.954 1.203 1.496 1.00 97.62 71 ARG A C 1
ATOM 571 O O . ARG A 1 71 ? -10.248 1.707 2.575 1.00 97.62 71 ARG A O 1
ATOM 578 N N . ARG A 1 72 ? -10.448 0.039 1.070 1.00 96.69 72 ARG A N 1
ATOM 579 C CA . ARG A 1 72 ? -11.437 -0.723 1.829 1.00 96.69 72 ARG A CA 1
ATOM 580 C C . ARG A 1 72 ? -10.838 -1.347 3.088 1.00 96.69 72 ARG A C 1
ATOM 582 O O . ARG A 1 72 ? -11.462 -1.235 4.136 1.00 96.69 72 ARG A O 1
ATOM 589 N N . LEU A 1 73 ? -9.631 -1.904 3.002 1.00 97.38 73 LEU A N 1
ATOM 590 C CA . LEU A 1 73 ? -8.895 -2.419 4.161 1.00 97.38 73 LEU A CA 1
ATOM 591 C C . LEU A 1 73 ? -8.679 -1.328 5.222 1.00 97.38 73 LEU A C 1
ATOM 593 O O . LEU A 1 73 ? -8.972 -1.557 6.393 1.00 97.38 73 LEU A O 1
ATOM 597 N N . ILE A 1 74 ? -8.265 -0.122 4.808 1.00 97.38 74 ILE A N 1
ATOM 598 C CA . ILE A 1 74 ? -8.100 1.023 5.722 1.00 97.38 74 ILE A CA 1
ATOM 599 C C . ILE A 1 74 ? -9.442 1.419 6.355 1.00 97.38 74 ILE A C 1
ATOM 601 O O . ILE A 1 74 ? -9.515 1.663 7.554 1.00 97.38 74 ILE A O 1
ATOM 605 N N . GLN A 1 75 ? -10.520 1.470 5.567 1.00 95.88 75 GLN A N 1
ATOM 606 C CA . GLN A 1 75 ? -11.851 1.836 6.068 1.00 95.88 75 GLN A CA 1
ATOM 607 C C . GLN A 1 75 ? -12.441 0.812 7.041 1.00 95.88 75 GLN A C 1
ATOM 609 O O . GLN A 1 75 ? -13.144 1.199 7.970 1.00 95.88 75 GLN A O 1
ATOM 614 N N . GLN A 1 76 ? -12.191 -0.480 6.825 1.00 95.31 76 GLN A N 1
ATOM 615 C CA . GLN A 1 76 ? -12.612 -1.535 7.748 1.00 95.31 76 GLN A CA 1
ATOM 616 C C . GLN A 1 76 ? -11.783 -1.509 9.030 1.00 95.31 76 GLN A C 1
ATOM 618 O O . GLN A 1 76 ? -12.293 -1.834 10.099 1.00 95.31 76 GLN A O 1
ATOM 623 N N . GLY A 1 77 ? -10.505 -1.139 8.914 1.00 95.25 77 GLY A N 1
ATOM 624 C CA . GLY A 1 77 ? -9.590 -1.039 10.037 1.00 95.25 77 GLY A CA 1
ATOM 625 C C . GLY A 1 77 ? -9.363 -2.372 10.738 1.00 95.25 77 GLY A C 1
ATOM 626 O O . GLY A 1 77 ? -8.982 -2.359 11.896 1.00 95.25 77 GLY A O 1
ATOM 627 N N . ASN A 1 78 ? -9.617 -3.519 10.106 1.00 95.31 78 ASN A N 1
ATOM 628 C CA . ASN A 1 78 ? -9.380 -4.825 10.723 1.00 95.31 78 ASN A CA 1
ATOM 629 C C . ASN A 1 78 ? -7.879 -5.064 10.942 1.00 95.31 78 ASN A C 1
ATOM 631 O O . ASN A 1 78 ? -7.042 -4.519 10.219 1.00 95.31 78 ASN A O 1
ATOM 635 N N . VAL A 1 79 ? -7.544 -5.898 11.930 1.00 97.06 79 VAL A N 1
ATOM 636 C CA . VAL A 1 79 ? -6.173 -6.404 12.076 1.00 97.06 79 VAL A CA 1
ATOM 637 C C . VAL A 1 79 ? -5.881 -7.310 10.880 1.00 97.06 79 VAL A C 1
ATOM 639 O O . VAL A 1 79 ? -6.688 -8.183 10.557 1.00 97.06 79 VAL A O 1
ATOM 642 N N . VAL A 1 80 ? -4.754 -7.078 10.214 1.00 96.94 80 VAL A N 1
ATOM 643 C CA . VAL A 1 80 ? -4.318 -7.832 9.036 1.00 96.94 80 VAL A CA 1
ATOM 644 C C . VAL A 1 80 ? -3.192 -8.799 9.393 1.00 96.94 80 VAL A C 1
ATOM 646 O O . VAL A 1 80 ? -2.345 -8.502 10.232 1.00 96.94 80 VAL A O 1
ATOM 649 N N . ASP A 1 81 ? -3.168 -9.959 8.736 1.00 97.62 81 ASP A N 1
ATOM 650 C CA . ASP A 1 81 ? -2.009 -10.852 8.780 1.00 97.62 81 ASP A CA 1
ATOM 651 C C . ASP A 1 81 ? -0.922 -10.305 7.845 1.00 97.62 81 ASP A C 1
ATOM 653 O O . ASP A 1 81 ? -1.089 -10.270 6.623 1.00 97.62 81 ASP A O 1
ATOM 657 N N . GLU A 1 82 ? 0.194 -9.874 8.428 1.00 97.75 82 GLU A N 1
ATOM 658 C CA . GLU A 1 82 ? 1.325 -9.276 7.717 1.00 97.75 82 GLU A CA 1
ATOM 659 C C . GLU A 1 82 ? 1.930 -10.207 6.658 1.00 97.75 82 GLU A C 1
ATOM 661 O O . GLU A 1 82 ? 2.366 -9.745 5.597 1.00 97.75 82 GLU A O 1
ATOM 666 N N . LYS A 1 83 ? 1.919 -11.526 6.896 1.00 97.75 83 LYS A N 1
ATOM 667 C CA . LYS A 1 83 ? 2.447 -12.506 5.939 1.00 97.75 83 LYS A CA 1
ATOM 668 C C . LYS A 1 83 ? 1.542 -12.600 4.722 1.00 97.75 83 LYS A C 1
ATOM 670 O O . LYS A 1 83 ? 2.029 -12.578 3.598 1.00 97.75 83 LYS A O 1
ATOM 675 N N . LEU A 1 84 ? 0.228 -12.645 4.935 1.00 97.81 84 LEU A N 1
ATOM 676 C CA . LEU A 1 84 ? -0.736 -12.678 3.832 1.00 97.81 84 LEU A CA 1
ATOM 677 C C . LEU A 1 84 ? -0.781 -11.349 3.072 1.00 97.81 84 LEU A C 1
ATOM 679 O O . LEU A 1 84 ? -0.974 -11.337 1.858 1.00 97.81 84 LEU A O 1
ATOM 683 N N . LEU A 1 85 ? -0.589 -10.228 3.771 1.00 97.69 85 LEU A N 1
ATOM 684 C CA . LEU A 1 85 ? -0.550 -8.900 3.163 1.00 97.69 85 LEU A CA 1
ATOM 685 C C . LEU A 1 85 ? 0.639 -8.749 2.201 1.00 97.69 85 LEU A C 1
ATOM 687 O O . LEU A 1 85 ? 0.492 -8.160 1.125 1.00 97.69 85 LEU A O 1
ATOM 691 N N . THR A 1 86 ? 1.796 -9.299 2.580 1.00 97.62 86 THR A N 1
ATOM 692 C CA . THR A 1 86 ? 3.049 -9.206 1.814 1.00 97.62 86 THR A CA 1
ATOM 693 C C . THR A 1 86 ? 3.243 -10.326 0.789 1.00 97.62 86 THR A C 1
ATOM 695 O O . THR A 1 86 ? 4.045 -10.161 -0.131 1.00 97.62 86 THR A O 1
ATOM 698 N N . ASP A 1 87 ? 2.475 -11.417 0.865 1.00 97.38 87 ASP A N 1
ATOM 699 C CA . ASP A 1 87 ? 2.537 -12.521 -0.096 1.00 97.38 87 ASP A CA 1
ATOM 700 C C . ASP A 1 87 ? 1.995 -12.103 -1.484 1.00 97.38 87 ASP A C 1
ATOM 702 O O . ASP A 1 87 ? 0.809 -11.772 -1.629 1.00 97.38 87 ASP A O 1
ATOM 706 N N . PRO A 1 88 ? 2.821 -12.132 -2.551 1.00 94.56 88 PRO A N 1
ATOM 707 C CA . PRO A 1 88 ? 2.385 -11.782 -3.898 1.00 94.56 88 PRO A CA 1
ATOM 708 C C . PRO A 1 88 ? 1.323 -12.729 -4.477 1.00 94.56 88 PRO A C 1
ATOM 710 O O . PRO A 1 88 ? 0.584 -12.295 -5.363 1.00 94.56 88 PRO A O 1
ATOM 713 N N . LEU A 1 89 ? 1.212 -13.967 -3.98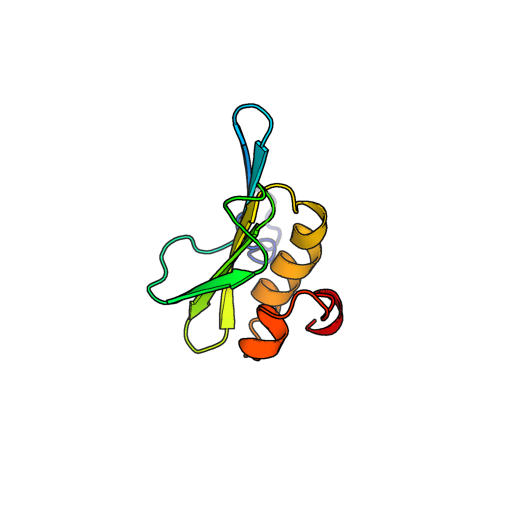4 1.00 96.44 89 LEU A N 1
ATOM 714 C CA . LEU A 1 89 ? 0.244 -14.970 -4.439 1.00 96.44 89 LEU A CA 1
ATOM 715 C C . LEU A 1 89 ? -1.154 -14.766 -3.840 1.00 96.44 89 LEU A C 1
ATOM 717 O O . LEU A 1 89 ? -2.140 -15.259 -4.391 1.00 96.44 89 LEU A O 1
ATOM 721 N N . VAL A 1 90 ? -1.267 -14.010 -2.746 1.00 97.44 90 VAL A N 1
ATOM 722 C CA . VAL A 1 90 ? -2.546 -13.717 -2.090 1.00 97.44 90 VAL A CA 1
ATOM 723 C C . VAL A 1 90 ? -3.151 -12.450 -2.684 1.00 97.44 90 VAL A C 1
ATOM 725 O O . VAL A 1 90 ? -2.586 -11.360 -2.584 1.00 97.44 90 VAL A O 1
ATOM 728 N N . ALA A 1 91 ? -4.321 -12.549 -3.310 1.00 97.06 91 ALA A N 1
ATOM 729 C CA . ALA A 1 91 ? -5.011 -11.374 -3.837 1.00 97.06 91 ALA A CA 1
ATOM 730 C C . ALA A 1 91 ? -5.460 -10.452 -2.688 1.00 97.06 91 ALA A C 1
ATOM 732 O O . ALA A 1 91 ? -6.193 -10.894 -1.812 1.00 97.06 91 ALA A O 1
ATOM 733 N N . LEU A 1 92 ? -5.136 -9.151 -2.713 1.00 96.88 92 LEU A N 1
ATOM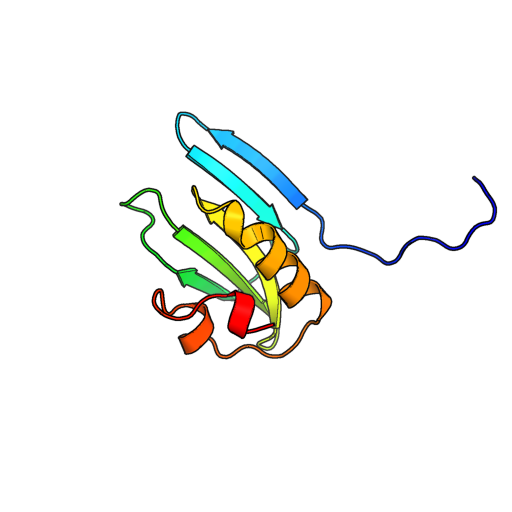 734 C CA . LEU A 1 92 ? -5.544 -8.230 -1.631 1.00 96.88 92 LEU A CA 1
ATOM 735 C C . LEU A 1 92 ? -7.063 -8.196 -1.417 1.00 96.88 92 LEU A C 1
ATOM 737 O O . LEU A 1 92 ? -7.534 -8.000 -0.301 1.00 96.88 92 LEU A O 1
ATOM 741 N N . LYS A 1 93 ? -7.844 -8.445 -2.475 1.00 96.38 93 LYS A N 1
ATOM 742 C CA . LYS A 1 93 ? -9.303 -8.570 -2.387 1.00 96.38 93 LYS A CA 1
ATOM 743 C C . LYS A 1 93 ? -9.760 -9.649 -1.395 1.00 96.38 93 LYS A C 1
ATOM 745 O O . LYS A 1 93 ? -10.840 -9.492 -0.842 1.00 96.38 93 LYS A O 1
ATOM 750 N N . SER A 1 94 ? -9.005 -10.732 -1.197 1.00 96.19 94 SER A N 1
ATOM 751 C CA . SER A 1 94 ? -9.390 -11.803 -0.266 1.00 96.19 94 SER A CA 1
ATOM 752 C C . SER A 1 94 ? -9.122 -11.465 1.200 1.00 96.19 94 SER A C 1
ATOM 754 O O . SER A 1 94 ? -9.517 -12.240 2.062 1.00 96.19 94 SER A O 1
ATOM 756 N N . LEU A 1 95 ? -8.447 -10.347 1.483 1.00 94.12 95 LEU A N 1
ATOM 757 C CA . LEU A 1 95 ? -8.162 -9.870 2.843 1.00 94.12 95 LEU A CA 1
ATOM 758 C C . LEU A 1 95 ? -9.214 -8.875 3.361 1.00 94.12 95 LEU A C 1
ATOM 760 O O . LEU A 1 95 ? -9.110 -8.398 4.487 1.00 94.12 95 LEU A O 1
ATOM 764 N N . ILE A 1 96 ? -10.188 -8.539 2.514 1.00 90.44 96 ILE A N 1
ATOM 765 C CA . ILE A 1 96 ? -11.278 -7.588 2.758 1.00 90.44 96 ILE A CA 1
ATOM 766 C C . ILE A 1 96 ? -12.466 -8.276 3.425 1.00 90.44 96 ILE A C 1
ATOM 768 O O . ILE A 1 96 ? -12.855 -9.355 2.933 1.00 90.44 96 ILE A O 1
#

pLDDT: mean 96.08, std 3.62, range [71.19, 98.69]

Foldseek 3Di:
DPPDDDPPDFWDKDWDDDPPKTKIKTFDPDAPDWDKADDVVVQFIKIFGDDPQATGMMMTIVPVVCVVLSRVSNVVRDRFDRVLVRDPVRDSNVRD

Organism: Serratia fonticola (NCBI:txid47917)